Protein AF-A0A7L9K4H8-F1 (afdb_monomer_lite)

Organism: NCBI:txid249170

Foldseek 3Di:
DLVCLVVVVVVVVVVPDDDDDDQDQPPDDQSVVLSLLLVLLCVLPVVLSSQSVNQVSPDDDGDDPVSSQVSCVVSPHDPVSSVVSSD

Sequence (87 aa):
CKMMSEDMKQIVQDGKVHVIFRDFPILGESSLKVAQAALAVHMINPNKYIDFYYAALHYKQQFNDESILSIIKSIGITEEDFKVSLA

InterPro domains:
  IPR012336 Thioredoxin-like fold [PF13462] (8-64)
  IPR036249 Thioredoxin-like superfamily [SSF52833] (1-83)

pLDDT: mean 95.96, std 2.34, range [79.19, 98.31]

Structure (mmCIF, N/CA/C/O backbone):
data_AF-A0A7L9K4H8-F1
#
_entry.id   AF-A0A7L9K4H8-F1
#
loop_
_atom_site.group_PDB
_atom_site.id
_atom_site.type_symbol
_atom_site.label_atom_id
_atom_site.label_alt_id
_atom_site.label_comp_id
_atom_site.label_asym_id
_atom_site.label_entity_id
_atom_site.label_seq_id
_atom_site.pdbx_PDB_ins_code
_atom_site.Cartn_x
_atom_site.Cartn_y
_atom_site.Cartn_z
_atom_site.occupancy
_atom_site.B_iso_or_equiv
_atom_site.auth_seq_id
_atom_site.auth_comp_id
_atom_site.auth_asym_id
_atom_site.auth_atom_id
_atom_site.pdbx_PDB_model_num
ATOM 1 N N . CYS A 1 1 ? 10.400 2.302 -8.009 1.00 90.88 1 CYS A N 1
ATOM 2 C CA . CYS A 1 1 ? 9.118 1.629 -7.694 1.00 90.88 1 CYS A CA 1
ATOM 3 C C . CYS A 1 1 ? 7.928 2.305 -8.365 1.00 90.88 1 CYS A C 1
ATOM 5 O O . CYS A 1 1 ? 7.286 1.642 -9.160 1.00 90.88 1 CYS A O 1
ATOM 7 N N . LYS A 1 2 ? 7.675 3.606 -8.140 1.00 94.00 2 LYS A N 1
ATOM 8 C CA . LYS A 1 2 ? 6.487 4.301 -8.683 1.00 94.00 2 LYS A CA 1
ATOM 9 C C . LYS A 1 2 ? 6.287 4.160 -10.199 1.00 94.00 2 LYS A C 1
ATOM 11 O O . LYS A 1 2 ? 5.200 3.814 -10.619 1.00 94.00 2 LYS A O 1
ATOM 16 N N . MET A 1 3 ? 7.332 4.350 -11.011 1.00 94.56 3 MET A N 1
ATOM 17 C CA . MET A 1 3 ? 7.209 4.249 -12.480 1.00 94.56 3 MET A CA 1
ATOM 18 C C . MET A 1 3 ? 6.826 2.847 -12.985 1.00 94.56 3 MET A C 1
ATOM 20 O O . MET A 1 3 ? 6.237 2.735 -14.046 1.00 94.56 3 MET A O 1
ATOM 24 N N . MET A 1 4 ? 7.136 1.798 -12.218 1.00 95.19 4 MET A N 1
ATOM 25 C CA . MET A 1 4 ? 6.867 0.392 -12.554 1.00 95.19 4 MET A CA 1
ATOM 26 C C . MET A 1 4 ? 5.453 -0.058 -12.128 1.00 95.19 4 MET A C 1
ATOM 28 O O . MET A 1 4 ? 5.060 -1.192 -12.394 1.00 95.19 4 MET A O 1
ATOM 32 N N . SER A 1 5 ? 4.672 0.787 -11.439 1.00 93.81 5 SER A N 1
ATOM 33 C CA . SER A 1 5 ? 3.391 0.362 -10.851 1.00 93.81 5 SER A CA 1
ATOM 34 C C . SER A 1 5 ? 2.396 -0.153 -11.892 1.00 93.81 5 SER A C 1
ATOM 36 O O . SER A 1 5 ? 1.714 -1.142 -11.633 1.00 93.81 5 SER A O 1
ATOM 38 N N . GLU A 1 6 ? 2.334 0.480 -13.067 1.00 94.31 6 GLU A N 1
ATOM 39 C CA . GLU A 1 6 ? 1.424 0.064 -14.140 1.00 94.31 6 GLU A CA 1
ATOM 40 C C . GL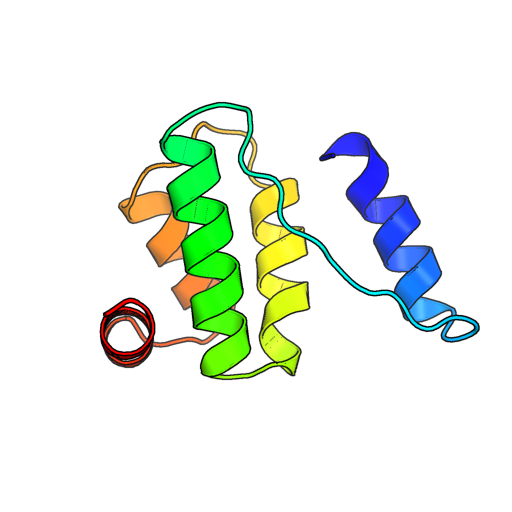U A 1 6 ? 1.856 -1.252 -14.790 1.00 94.31 6 GLU A C 1
ATOM 42 O O . GLU A 1 6 ? 1.008 -2.107 -15.038 1.00 94.31 6 GLU A O 1
ATOM 47 N N . ASP A 1 7 ? 3.160 -1.472 -14.976 1.00 95.62 7 ASP A N 1
ATOM 48 C CA . ASP A 1 7 ? 3.676 -2.743 -15.497 1.00 95.62 7 ASP A CA 1
ATOM 49 C C . ASP A 1 7 ? 3.329 -3.895 -14.544 1.00 95.62 7 ASP A C 1
ATOM 51 O O . ASP A 1 7 ? 2.822 -4.938 -14.958 1.00 95.62 7 ASP A O 1
ATOM 55 N N . MET A 1 8 ? 3.507 -3.686 -13.234 1.00 95.31 8 MET A N 1
ATOM 56 C CA . MET A 1 8 ? 3.114 -4.676 -12.226 1.00 95.31 8 MET A CA 1
ATOM 57 C C . MET A 1 8 ? 1.607 -4.936 -12.224 1.00 95.31 8 MET A C 1
ATOM 59 O O . MET A 1 8 ? 1.186 -6.071 -12.009 1.00 95.31 8 MET A O 1
ATOM 63 N N . LYS A 1 9 ? 0.784 -3.912 -12.476 1.00 94.69 9 LYS A N 1
ATOM 64 C CA . LYS A 1 9 ? -0.671 -4.059 -12.608 1.00 94.69 9 LYS A CA 1
ATOM 65 C C . LYS A 1 9 ? -1.057 -4.934 -13.783 1.00 94.69 9 LYS A C 1
ATOM 67 O O . LYS A 1 9 ? -1.892 -5.818 -13.611 1.00 94.69 9 LYS A O 1
ATOM 72 N N . GLN A 1 10 ? -0.407 -4.749 -14.926 1.00 96.12 10 GLN A N 1
ATOM 73 C CA . GLN A 1 10 ? -0.609 -5.612 -16.087 1.00 96.12 10 GLN A CA 1
ATOM 74 C C . GLN A 1 10 ? -0.207 -7.059 -15.777 1.00 96.12 10 GLN A C 1
ATOM 76 O O . GLN A 1 10 ? -0.995 -7.967 -16.014 1.00 96.12 10 GLN A O 1
ATOM 81 N N . ILE A 1 11 ? 0.956 -7.283 -15.152 1.00 96.06 11 ILE A N 1
ATOM 82 C CA . ILE A 1 11 ? 1.430 -8.636 -14.800 1.00 96.06 11 ILE A CA 1
ATOM 83 C C . ILE A 1 11 ? 0.458 -9.356 -13.851 1.00 96.06 11 ILE A C 1
ATOM 85 O O . ILE A 1 11 ? 0.175 -10.539 -14.043 1.00 96.06 11 ILE A O 1
ATOM 89 N N . VAL A 1 12 ? -0.061 -8.660 -12.835 1.00 94.50 12 VAL A N 1
ATOM 90 C CA . VAL A 1 12 ? -1.038 -9.234 -11.894 1.00 94.50 12 VAL A CA 1
ATOM 91 C C . VAL A 1 12 ? -2.360 -9.555 -12.597 1.00 94.50 12 VAL A C 1
ATOM 93 O O . VAL A 1 12 ? -2.926 -10.621 -12.362 1.00 94.50 12 VAL A O 1
ATOM 96 N N . GLN A 1 13 ? -2.842 -8.668 -13.473 1.00 94.81 13 GLN A N 1
ATOM 97 C CA . GLN A 1 13 ? -4.085 -8.865 -14.229 1.00 94.81 13 GLN A CA 1
ATOM 98 C C . GLN A 1 13 ? -3.989 -10.003 -15.248 1.00 94.81 13 GLN A C 1
ATOM 100 O O . GLN A 1 13 ? -4.962 -10.728 -15.442 1.00 94.81 13 GLN A O 1
ATOM 105 N N . ASP A 1 14 ? -2.818 -10.184 -15.858 1.00 97.06 14 ASP A N 1
ATOM 106 C CA . ASP A 1 14 ? -2.545 -11.271 -16.795 1.00 97.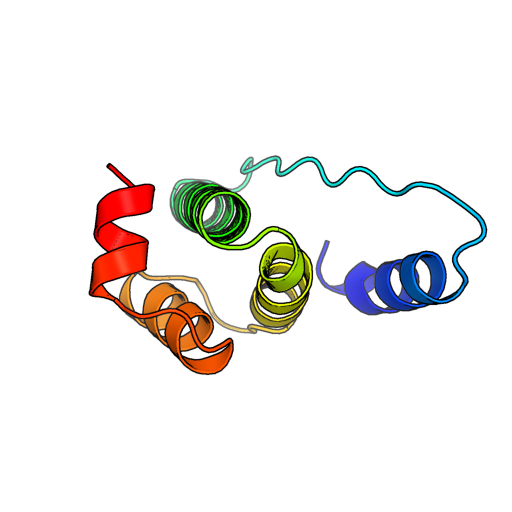06 14 ASP A CA 1
ATOM 107 C C . ASP A 1 14 ? -2.746 -12.654 -16.157 1.00 97.06 14 ASP A C 1
ATOM 109 O O . ASP A 1 14 ? -3.073 -13.610 -16.859 1.00 97.06 14 ASP A O 1
ATOM 113 N N . GLY A 1 15 ? -2.529 -12.784 -14.841 1.00 95.94 15 GLY A N 1
ATOM 114 C CA . GLY A 1 15 ? -2.814 -14.005 -14.077 1.00 95.94 15 GLY A CA 1
ATOM 115 C C . GLY A 1 15 ? -1.950 -15.221 -14.440 1.00 95.94 15 GLY A C 1
ATOM 116 O O . GLY A 1 15 ? -2.226 -16.331 -13.991 1.00 95.94 15 GLY A O 1
ATOM 117 N N . LYS A 1 16 ? -0.901 -15.035 -15.251 1.00 97.62 16 LYS A N 1
ATOM 118 C CA . LYS A 1 16 ? -0.024 -16.115 -15.749 1.00 97.62 16 LYS A CA 1
ATOM 119 C C . LYS A 1 16 ? 1.072 -16.519 -14.766 1.00 97.62 16 LYS A C 1
ATOM 121 O O . LYS A 1 16 ? 1.691 -17.565 -14.940 1.00 97.62 16 LYS A O 1
ATOM 126 N N . VAL A 1 17 ? 1.347 -15.678 -13.772 1.00 97.06 17 VAL A N 1
ATOM 127 C CA . VAL A 1 17 ? 2.407 -15.881 -12.780 1.00 97.06 17 VAL A CA 1
ATOM 128 C C . VAL A 1 17 ? 1.901 -15.560 -11.382 1.00 97.06 17 VAL A C 1
ATOM 130 O O . VAL A 1 17 ? 1.008 -14.733 -11.204 1.00 97.06 17 VAL A O 1
ATOM 133 N N . HIS A 1 18 ? 2.503 -16.193 -10.377 1.00 95.81 18 HIS A N 1
ATOM 134 C CA . HIS A 1 18 ? 2.280 -15.826 -8.986 1.00 95.81 18 HIS A CA 1
ATOM 135 C C . HIS A 1 18 ? 3.255 -14.716 -8.583 1.00 95.81 18 HIS A C 1
ATOM 137 O O . HIS A 1 18 ? 4.472 -14.904 -8.630 1.00 95.81 18 HIS A O 1
ATOM 143 N N . VAL A 1 19 ? 2.722 -13.558 -8.198 1.00 95.38 19 VAL A N 1
ATOM 144 C CA . VAL A 1 19 ? 3.516 -12.387 -7.813 1.00 95.38 19 VAL A CA 1
ATOM 145 C C . VAL A 1 19 ? 3.589 -12.303 -6.294 1.00 95.38 19 VAL A C 1
ATOM 147 O O . VAL A 1 19 ? 2.565 -12.193 -5.625 1.00 95.38 19 VAL A O 1
ATOM 150 N N . ILE A 1 20 ? 4.807 -12.315 -5.754 1.00 96.06 20 ILE A N 1
ATOM 151 C CA . ILE A 1 20 ? 5.062 -12.091 -4.329 1.00 96.06 20 ILE A CA 1
ATOM 152 C C . ILE A 1 20 ? 5.607 -10.678 -4.163 1.00 96.06 20 ILE A C 1
ATOM 154 O O . ILE A 1 20 ? 6.695 -10.365 -4.649 1.00 96.06 20 ILE A O 1
ATOM 158 N N . PHE A 1 21 ? 4.873 -9.836 -3.443 1.00 96.19 21 PHE A N 1
ATOM 159 C CA . PHE A 1 21 ? 5.334 -8.500 -3.094 1.00 96.19 21 PHE A CA 1
ATOM 160 C C . PHE A 1 21 ? 6.235 -8.561 -1.857 1.00 96.19 21 PHE A C 1
ATOM 162 O O . PHE A 1 21 ? 5.921 -9.215 -0.862 1.00 96.19 21 PHE A O 1
ATOM 169 N N . ARG A 1 22 ? 7.399 -7.914 -1.942 1.00 96.62 22 ARG A N 1
ATOM 170 C CA . ARG A 1 22 ? 8.376 -7.806 -0.854 1.00 96.62 22 ARG A CA 1
ATOM 171 C C . ARG A 1 22 ? 8.671 -6.332 -0.617 1.00 96.62 22 ARG A C 1
ATOM 173 O O . ARG A 1 22 ? 9.366 -5.703 -1.414 1.00 96.62 22 ARG A O 1
ATOM 180 N N . ASP A 1 23 ? 8.132 -5.795 0.470 1.00 96.69 23 ASP A N 1
ATOM 181 C CA . ASP A 1 23 ? 8.301 -4.390 0.826 1.00 96.69 23 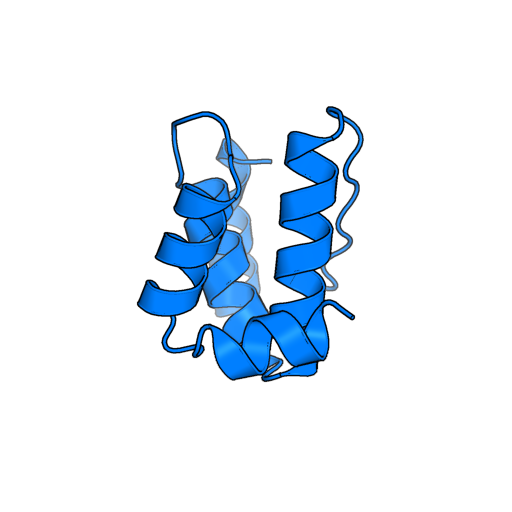ASP A CA 1
ATOM 182 C C . ASP A 1 23 ? 9.674 -4.155 1.473 1.00 96.69 23 ASP A C 1
ATOM 184 O O . ASP A 1 23 ? 9.957 -4.638 2.569 1.00 96.69 23 ASP A O 1
ATOM 188 N N . PHE A 1 24 ? 10.541 -3.405 0.784 1.00 96.69 24 PHE A N 1
ATOM 189 C CA . PHE A 1 24 ? 11.885 -3.041 1.249 1.00 96.69 24 PHE A CA 1
ATOM 190 C C . PHE A 1 24 ? 11.976 -1.532 1.540 1.00 96.69 24 PHE A C 1
ATOM 192 O O . PHE A 1 24 ? 12.303 -0.747 0.643 1.00 96.69 24 PHE A O 1
ATOM 199 N N . PRO A 1 25 ? 11.703 -1.092 2.783 1.00 96.38 25 PRO A N 1
ATOM 200 C CA . PRO A 1 25 ? 11.676 0.323 3.147 1.00 96.38 25 PRO A CA 1
ATOM 201 C C . PRO A 1 25 ? 13.083 0.903 3.378 1.00 96.38 25 PRO A C 1
ATOM 203 O O . PRO A 1 25 ? 13.461 1.257 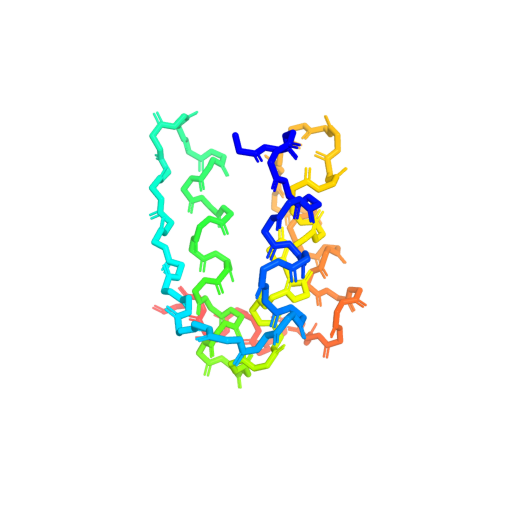4.490 1.00 96.38 25 PRO A O 1
ATOM 206 N N . ILE A 1 26 ? 13.875 1.020 2.312 1.00 97.12 26 ILE A N 1
ATOM 207 C CA . ILE A 1 26 ? 15.281 1.464 2.384 1.00 97.12 26 ILE A CA 1
ATOM 208 C C . ILE A 1 26 ? 15.475 2.989 2.295 1.00 97.12 26 ILE A C 1
ATOM 210 O O . ILE A 1 26 ? 16.597 3.468 2.407 1.00 97.12 26 ILE A O 1
ATOM 214 N N . LEU A 1 27 ? 14.402 3.762 2.088 1.00 95.12 27 LEU A N 1
ATOM 215 C CA . LEU A 1 27 ? 14.456 5.224 1.902 1.00 95.12 27 LEU A CA 1
ATOM 216 C C . LEU A 1 27 ? 14.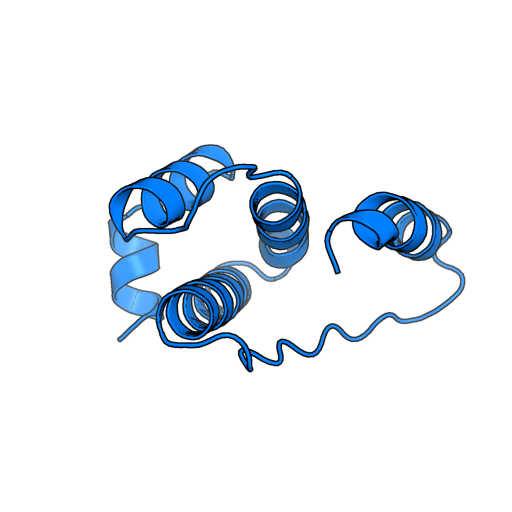101 6.016 3.177 1.00 95.12 27 LEU A C 1
ATOM 218 O O . LEU A 1 27 ? 13.748 7.192 3.101 1.00 95.12 27 LEU A O 1
ATOM 222 N N . GLY A 1 28 ? 14.183 5.380 4.349 1.00 95.38 28 GLY A N 1
ATOM 223 C CA . GLY A 1 28 ? 13.988 6.015 5.657 1.00 95.38 28 GLY A CA 1
ATOM 224 C C . GLY A 1 28 ? 12.614 5.777 6.292 1.00 95.38 28 GLY A C 1
ATOM 225 O O . GLY A 1 28 ? 11.804 4.988 5.805 1.00 95.38 28 GLY A O 1
ATOM 226 N N . GLU A 1 29 ? 12.354 6.479 7.398 1.00 96.25 29 GLU A N 1
ATOM 227 C CA . GLU A 1 29 ? 11.212 6.240 8.297 1.00 96.25 29 GLU A CA 1
ATOM 228 C C . GLU A 1 29 ? 9.852 6.330 7.592 1.00 96.25 29 GLU A C 1
ATOM 230 O O . GLU A 1 29 ? 8.989 5.479 7.781 1.00 96.25 29 GLU A O 1
ATOM 235 N N . SER A 1 30 ? 9.681 7.316 6.708 1.00 95.81 30 SER A N 1
ATOM 236 C CA . SER A 1 30 ? 8.452 7.477 5.922 1.00 95.81 30 SER A CA 1
ATOM 237 C C . SER A 1 30 ? 8.155 6.232 5.069 1.00 95.81 30 SER A C 1
ATOM 239 O O . SER A 1 30 ? 7.010 5.796 4.988 1.00 95.81 30 SER A O 1
ATOM 241 N N . SER A 1 31 ? 9.186 5.590 4.501 1.00 96.19 31 SER A N 1
ATOM 242 C CA . SER A 1 31 ? 9.011 4.333 3.756 1.00 96.19 31 SER A CA 1
ATOM 243 C C . SER A 1 31 ? 8.720 3.151 4.675 1.00 96.19 31 SER A C 1
ATOM 245 O O . SER A 1 31 ? 7.931 2.284 4.309 1.00 96.19 31 SER A O 1
ATOM 247 N N . LEU A 1 32 ? 9.328 3.123 5.865 1.00 97.31 32 LEU A N 1
ATOM 248 C CA . LEU A 1 32 ? 9.079 2.085 6.866 1.00 97.31 32 LEU A CA 1
ATOM 249 C C . LEU A 1 32 ? 7.617 2.091 7.317 1.00 97.31 32 LEU A C 1
ATOM 251 O O . LE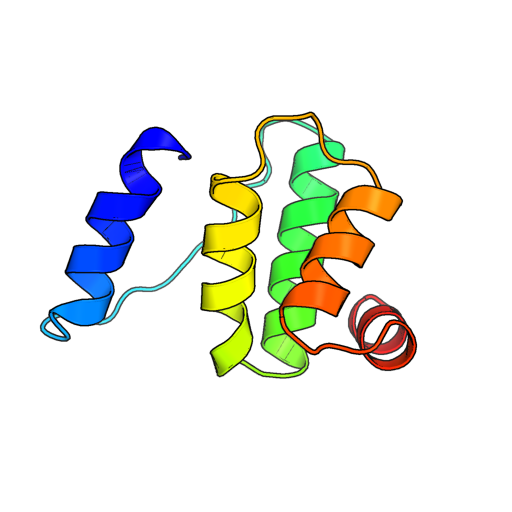U A 1 32 ? 6.980 1.041 7.295 1.00 97.31 32 LEU A O 1
ATOM 255 N N . LYS A 1 33 ? 7.067 3.271 7.619 1.00 97.12 33 LYS A N 1
ATOM 256 C CA . LYS A 1 33 ? 5.659 3.431 8.006 1.00 97.12 33 LYS A CA 1
ATOM 257 C C . LYS A 1 33 ? 4.698 2.947 6.920 1.00 97.12 33 LYS A C 1
ATOM 259 O O . LYS A 1 33 ? 3.733 2.253 7.219 1.00 97.12 33 LYS A O 1
ATOM 264 N N . VAL A 1 34 ? 4.975 3.260 5.652 1.00 97.75 34 VAL A N 1
ATOM 265 C CA . VAL A 1 34 ? 4.150 2.797 4.521 1.00 97.75 34 VAL A CA 1
ATOM 266 C C . VAL A 1 34 ? 4.226 1.280 4.354 1.00 97.75 34 VAL A C 1
ATOM 268 O O . VAL A 1 34 ? 3.196 0.650 4.136 1.00 97.75 34 VAL A O 1
ATOM 271 N N . ALA A 1 35 ? 5.414 0.683 4.485 1.00 97.88 35 ALA A N 1
ATOM 272 C CA . ALA A 1 35 ? 5.578 -0.769 4.408 1.00 97.88 35 ALA A CA 1
ATOM 273 C C . ALA A 1 35 ? 4.842 -1.490 5.553 1.00 97.88 35 ALA A C 1
ATOM 275 O O . ALA A 1 35 ? 4.137 -2.467 5.315 1.00 97.88 35 ALA A O 1
ATOM 276 N N . GLN A 1 36 ? 4.944 -0.979 6.783 1.00 97.75 36 GLN A N 1
ATOM 277 C CA . GLN A 1 36 ? 4.187 -1.495 7.929 1.00 97.75 36 GLN A CA 1
ATOM 278 C C . GLN A 1 36 ? 2.678 -1.365 7.709 1.00 97.75 36 GLN A C 1
ATOM 280 O O . GLN A 1 36 ? 1.941 -2.318 7.951 1.00 97.75 36 GLN A O 1
ATOM 285 N N . ALA A 1 37 ? 2.223 -0.223 7.186 1.00 97.94 37 ALA A N 1
ATOM 286 C CA . ALA A 1 37 ? 0.819 -0.019 6.865 1.00 97.94 37 ALA A CA 1
ATOM 287 C C . ALA A 1 37 ? 0.320 -0.999 5.792 1.00 97.94 37 ALA A C 1
ATOM 289 O O . ALA A 1 37 ? -0.757 -1.568 5.949 1.00 97.94 37 ALA A O 1
ATOM 290 N N . ALA A 1 38 ? 1.114 -1.258 4.748 1.00 98.25 38 ALA A N 1
ATOM 291 C CA . ALA A 1 38 ? 0.782 -2.245 3.722 1.00 98.25 38 ALA A CA 1
ATOM 292 C C . ALA A 1 38 ? 0.609 -3.651 4.323 1.00 98.25 38 ALA A C 1
ATOM 294 O O . ALA A 1 38 ? -0.363 -4.343 4.018 1.00 98.25 38 ALA A O 1
ATOM 295 N N . LEU A 1 39 ? 1.507 -4.060 5.223 1.00 98.00 39 LEU A N 1
ATOM 296 C CA . LEU A 1 39 ? 1.406 -5.350 5.906 1.00 98.00 39 LEU A CA 1
ATOM 297 C C . LEU A 1 39 ? 0.205 -5.411 6.859 1.00 98.00 39 LEU A C 1
ATOM 299 O O . LEU A 1 39 ? -0.497 -6.417 6.860 1.00 98.00 39 LEU A O 1
ATOM 303 N N . ALA A 1 40 ? -0.096 -4.344 7.602 1.00 98.25 40 ALA A N 1
ATOM 304 C CA . ALA A 1 40 ? -1.299 -4.278 8.435 1.00 98.25 40 ALA A CA 1
ATOM 305 C C . ALA A 1 40 ? -2.584 -4.411 7.591 1.00 98.25 40 ALA A C 1
ATOM 307 O O . ALA A 1 40 ? -3.474 -5.195 7.910 1.00 98.25 40 ALA A O 1
ATOM 308 N N . VAL A 1 41 ? -2.649 -3.733 6.439 1.00 98.31 41 VAL A N 1
ATOM 309 C CA . VAL A 1 41 ? -3.739 -3.903 5.462 1.00 98.31 41 VAL A CA 1
ATOM 310 C C . VAL A 1 41 ? -3.859 -5.363 5.012 1.00 98.31 41 VAL A C 1
ATOM 312 O O . VAL A 1 41 ? -4.968 -5.894 4.960 1.00 98.31 41 VAL A O 1
ATOM 315 N N . HIS A 1 42 ? -2.737 -6.026 4.714 1.00 97.69 42 HIS A N 1
ATOM 316 C CA . HIS A 1 42 ? -2.727 -7.437 4.320 1.00 97.69 42 HIS A CA 1
ATOM 317 C C . HIS A 1 42 ? -3.256 -8.363 5.422 1.00 97.69 42 HIS A C 1
ATOM 319 O O . HIS A 1 42 ? -4.019 -9.279 5.122 1.00 97.69 42 HIS A O 1
ATOM 325 N N . MET A 1 43 ? -2.880 -8.115 6.680 1.00 97.81 43 MET A N 1
ATOM 326 C CA . MET A 1 43 ? -3.330 -8.902 7.832 1.00 97.81 43 MET A CA 1
ATOM 327 C C . MET A 1 43 ? -4.839 -8.771 8.078 1.00 97.81 43 MET A C 1
ATOM 329 O O . MET A 1 43 ? -5.476 -9.751 8.456 1.00 97.81 43 MET A O 1
ATOM 333 N N . ILE A 1 44 ? -5.418 -7.592 7.823 1.00 97.56 44 ILE A N 1
ATOM 334 C CA . ILE A 1 44 ? -6.870 -7.360 7.914 1.00 97.56 44 ILE A CA 1
ATOM 335 C C . ILE A 1 44 ? -7.596 -8.024 6.741 1.00 97.56 44 ILE A C 1
ATOM 337 O O . ILE A 1 44 ? -8.562 -8.764 6.926 1.00 97.56 44 ILE A O 1
ATOM 341 N N . ASN A 1 45 ? -7.162 -7.730 5.513 1.00 96.81 45 ASN A N 1
ATOM 342 C CA . ASN A 1 45 ? -7.762 -8.265 4.300 1.00 96.81 45 ASN A CA 1
ATOM 343 C C . ASN A 1 45 ? -6.708 -8.388 3.187 1.00 96.81 45 ASN A C 1
ATOM 345 O O . ASN A 1 45 ? -6.369 -7.383 2.549 1.00 96.81 45 ASN A O 1
ATOM 349 N N . PRO A 1 46 ? -6.257 -9.613 2.858 1.00 96.12 46 PRO A N 1
ATOM 350 C CA . PRO A 1 46 ? -5.252 -9.829 1.821 1.00 96.12 46 PRO A CA 1
ATOM 351 C C . PRO A 1 46 ? -5.616 -9.231 0.457 1.00 96.12 46 PRO A C 1
ATOM 353 O O . PRO A 1 46 ? -4.731 -8.760 -0.257 1.00 96.12 46 PRO A O 1
ATOM 356 N N . ASN A 1 47 ? -6.909 -9.172 0.114 1.00 94.50 47 ASN A N 1
ATOM 357 C CA . ASN A 1 47 ? -7.379 -8.607 -1.155 1.00 94.50 47 ASN A CA 1
ATOM 358 C C . ASN A 1 47 ? -7.203 -7.081 -1.228 1.00 94.50 47 ASN A C 1
ATOM 360 O O . ASN A 1 47 ? -7.171 -6.524 -2.321 1.00 94.50 47 ASN A O 1
ATOM 364 N N . LYS A 1 48 ? -7.069 -6.400 -0.082 1.00 97.19 48 LYS A N 1
ATOM 365 C CA . LYS A 1 48 ? -6.871 -4.945 0.004 1.00 97.19 48 LYS A CA 1
ATOM 366 C C . LYS A 1 48 ? -5.413 -4.514 -0.047 1.00 97.19 48 LYS A C 1
ATOM 368 O O . LYS A 1 48 ? -5.148 -3.337 -0.281 1.00 97.19 48 LYS A O 1
ATOM 373 N N . TYR A 1 49 ? -4.472 -5.447 0.092 1.00 97.44 49 TYR A N 1
ATOM 374 C CA . TYR A 1 49 ? -3.047 -5.143 -0.029 1.00 97.44 49 TYR A CA 1
ATOM 375 C C . TYR A 1 49 ? -2.725 -4.480 -1.372 1.00 97.44 49 TYR A C 1
ATOM 377 O O . TYR A 1 49 ? -2.035 -3.464 -1.412 1.00 97.44 49 TYR A O 1
ATOM 385 N N . ILE A 1 50 ? -3.258 -5.022 -2.472 1.00 95.81 50 ILE A N 1
ATOM 386 C CA . ILE A 1 50 ? -2.948 -4.509 -3.808 1.00 95.81 50 ILE A CA 1
ATOM 387 C C . ILE A 1 50 ? -3.573 -3.126 -4.058 1.00 95.81 50 ILE A C 1
ATOM 389 O O . ILE A 1 50 ? -2.945 -2.272 -4.685 1.00 95.81 50 ILE A O 1
ATOM 393 N N . ASP A 1 51 ? -4.763 -2.875 -3.499 1.00 96.69 51 ASP A N 1
ATOM 394 C CA . ASP A 1 51 ? -5.413 -1.561 -3.532 1.00 96.69 51 ASP A CA 1
ATOM 395 C C . ASP A 1 51 ? -4.530 -0.517 -2.822 1.00 96.69 51 ASP A C 1
ATOM 397 O O . ASP A 1 51 ? -4.253 0.551 -3.376 1.00 96.69 51 ASP A O 1
ATOM 401 N N . PHE A 1 52 ? -4.023 -0.851 -1.627 1.00 97.88 52 PHE A N 1
ATOM 402 C CA . PHE A 1 52 ? -3.096 0.004 -0.881 1.00 97.88 52 PHE A CA 1
ATOM 403 C C . PHE A 1 52 ? -1.780 0.218 -1.636 1.00 97.88 52 PHE A C 1
ATOM 405 O O . PHE A 1 52 ? -1.309 1.350 -1.742 1.00 97.88 52 PHE A O 1
ATOM 412 N N . TYR A 1 53 ? -1.199 -0.851 -2.190 1.00 96.88 53 TYR A N 1
ATOM 413 C CA . TYR A 1 53 ? 0.055 -0.810 -2.941 1.00 96.88 53 TYR A CA 1
ATOM 414 C C . TYR A 1 53 ? -0.008 0.199 -4.096 1.00 96.88 53 TYR A C 1
ATOM 416 O O . TYR A 1 53 ? 0.870 1.059 -4.215 1.00 96.88 53 TYR A O 1
ATOM 424 N N . TYR A 1 54 ? -1.063 0.156 -4.920 1.00 95.88 54 TYR A N 1
ATOM 425 C CA . TYR A 1 54 ? -1.216 1.116 -6.016 1.00 95.88 54 TYR A CA 1
ATOM 426 C C . TYR A 1 54 ? -1.481 2.533 -5.516 1.00 95.88 54 TYR A C 1
ATOM 428 O O . TYR A 1 54 ? -0.833 3.467 -5.990 1.00 95.88 54 TYR A O 1
ATOM 436 N N . ALA A 1 55 ? -2.357 2.702 -4.522 1.00 96.50 55 ALA A N 1
ATOM 437 C CA . ALA A 1 55 ? -2.637 4.016 -3.953 1.00 96.50 55 ALA A CA 1
ATOM 438 C C . ALA A 1 55 ? -1.369 4.675 -3.378 1.00 96.50 55 ALA A C 1
ATOM 440 O O . ALA A 1 55 ? -1.110 5.855 -3.626 1.00 96.50 55 ALA A O 1
ATOM 441 N N . ALA A 1 56 ? -0.526 3.902 -2.686 1.00 96.75 56 ALA A N 1
ATOM 442 C CA . ALA A 1 56 ? 0.750 4.370 -2.165 1.00 96.75 56 ALA A CA 1
ATOM 443 C C . ALA A 1 56 ? 1.739 4.734 -3.291 1.00 96.75 56 ALA A C 1
ATOM 445 O O . ALA A 1 56 ? 2.393 5.779 -3.247 1.00 96.75 56 ALA A O 1
ATOM 446 N N . LEU A 1 57 ? 1.849 3.925 -4.347 1.00 95.69 57 LEU A N 1
ATOM 447 C CA . LEU A 1 57 ? 2.754 4.252 -5.455 1.00 95.69 57 LEU A CA 1
ATOM 448 C C . LEU A 1 57 ? 2.285 5.457 -6.287 1.00 95.69 57 LEU A C 1
ATOM 450 O O . LEU A 1 57 ? 3.132 6.215 -6.770 1.00 95.69 57 LEU A O 1
ATOM 454 N N . HIS A 1 58 ? 0.975 5.685 -6.410 1.00 94.81 58 HIS A N 1
ATOM 455 C CA . HIS A 1 58 ? 0.414 6.860 -7.090 1.00 94.81 58 HIS A CA 1
ATOM 456 C C . HIS A 1 58 ? 0.460 8.138 -6.248 1.00 94.81 58 HIS A C 1
ATOM 458 O O . HIS A 1 58 ? 0.400 9.239 -6.805 1.00 94.81 58 HIS A O 1
ATOM 464 N N . TYR A 1 59 ? 0.613 8.029 -4.927 1.00 95.44 59 TYR A N 1
ATOM 465 C CA . TYR A 1 59 ? 0.729 9.185 -4.046 1.00 95.44 59 TYR A CA 1
ATOM 466 C C . TYR A 1 59 ? 1.996 9.997 -4.361 1.00 95.44 59 TYR A C 1
ATOM 468 O O . TYR A 1 59 ? 3.122 9.502 -4.286 1.00 95.44 59 TYR A O 1
ATOM 476 N N . LYS A 1 60 ? 1.830 11.266 -4.754 1.00 92.25 60 LYS A N 1
ATOM 477 C CA . LYS A 1 60 ? 2.933 12.099 -5.276 1.00 92.25 60 LYS A CA 1
ATOM 478 C C . LYS A 1 60 ? 3.756 12.796 -4.196 1.00 92.25 60 LYS A C 1
ATOM 480 O O . LYS A 1 60 ? 4.909 13.129 -4.452 1.00 92.25 60 LYS A O 1
ATOM 485 N N . GLN A 1 61 ? 3.174 13.022 -3.026 1.00 93.19 61 GLN A N 1
ATOM 486 C CA . GLN A 1 61 ? 3.806 13.773 -1.945 1.00 93.19 61 GLN A CA 1
ATOM 487 C C . GLN A 1 61 ? 4.576 12.836 -1.002 1.00 93.19 61 GLN A C 1
ATOM 489 O O . GLN A 1 61 ? 4.596 11.617 -1.187 1.00 93.19 61 GLN A O 1
ATOM 494 N N . GLN A 1 62 ? 5.246 13.410 -0.004 1.00 91.69 62 GLN A N 1
ATOM 495 C CA . GLN A 1 62 ? 5.882 12.641 1.062 1.00 91.69 62 GLN A CA 1
ATOM 496 C C . GLN A 1 62 ? 4.823 12.078 2.015 1.00 91.69 62 GLN A C 1
ATOM 498 O O . GLN A 1 62 ? 3.838 12.754 2.314 1.00 91.69 62 GLN A O 1
ATOM 503 N N . PHE A 1 63 ? 5.023 10.847 2.486 1.00 96.81 63 PHE A N 1
ATOM 504 C CA . PHE A 1 63 ? 4.093 10.226 3.420 1.00 96.81 63 PHE A CA 1
ATOM 505 C C . PHE A 1 63 ? 4.290 10.735 4.842 1.00 96.81 63 PHE A C 1
ATOM 507 O O . PHE A 1 63 ? 5.411 10.781 5.356 1.00 96.81 63 PHE A O 1
ATOM 514 N N . ASN A 1 64 ? 3.161 11.023 5.472 1.00 95.81 64 ASN A N 1
ATOM 515 C CA . ASN A 1 64 ? 2.973 11.202 6.904 1.00 95.81 64 ASN A CA 1
ATOM 516 C C . ASN A 1 64 ? 1.796 10.327 7.381 1.00 95.81 64 ASN A C 1
ATOM 518 O O . ASN A 1 64 ? 1.097 9.712 6.567 1.00 95.81 64 ASN A O 1
ATOM 522 N N . ASP A 1 65 ? 1.560 10.293 8.688 1.00 95.38 65 ASP A N 1
ATOM 523 C CA . ASP A 1 65 ? 0.555 9.411 9.293 1.00 95.38 65 ASP A CA 1
ATOM 524 C C . ASP A 1 65 ? -0.869 9.715 8.780 1.00 95.38 65 ASP A C 1
ATOM 526 O O . ASP A 1 65 ? -1.639 8.800 8.492 1.00 95.38 65 ASP A O 1
ATOM 530 N N . GLU A 1 66 ? -1.192 10.992 8.549 1.00 96.56 66 GLU A N 1
ATOM 531 C CA . GLU A 1 66 ? -2.488 11.429 8.008 1.00 96.56 66 GLU A CA 1
ATOM 532 C C . GLU A 1 66 ? -2.721 10.945 6.570 1.00 96.56 66 GLU A C 1
ATOM 534 O O . GLU A 1 66 ? -3.800 10.452 6.238 1.00 96.56 66 GLU A O 1
ATOM 539 N N . SER A 1 67 ? -1.708 11.051 5.705 1.00 97.25 67 SER A N 1
ATOM 540 C CA . SER A 1 67 ? -1.788 10.603 4.310 1.00 97.25 67 SER A CA 1
ATOM 541 C C . SER A 1 67 ? -1.946 9.087 4.202 1.00 97.25 67 SER A C 1
ATOM 543 O O . SER A 1 67 ? -2.728 8.607 3.381 1.00 97.25 67 SER A O 1
ATOM 545 N N . ILE A 1 68 ? -1.262 8.333 5.069 1.00 97.56 68 ILE A N 1
ATOM 546 C CA . ILE A 1 68 ? -1.381 6.875 5.150 1.00 97.56 68 ILE A CA 1
ATOM 547 C C . ILE A 1 68 ? -2.802 6.507 5.583 1.00 97.56 68 ILE A C 1
ATOM 549 O O . ILE A 1 68 ? -3.464 5.713 4.915 1.00 97.56 68 ILE A O 1
ATOM 553 N N . LEU A 1 69 ? -3.308 7.148 6.638 1.00 97.25 69 LEU A N 1
ATOM 554 C CA . LEU A 1 69 ? -4.664 6.931 7.135 1.00 97.25 69 LEU A CA 1
ATOM 555 C C . LEU A 1 69 ? -5.739 7.293 6.098 1.00 97.25 69 LEU A C 1
ATOM 557 O O . LEU A 1 69 ? -6.740 6.589 5.972 1.00 97.25 69 LEU A O 1
ATOM 561 N N . SER A 1 70 ? -5.526 8.357 5.324 1.00 97.50 70 SER A N 1
ATOM 562 C CA . SER A 1 70 ? -6.411 8.750 4.222 1.00 97.50 70 SER A CA 1
ATOM 563 C C . SER A 1 70 ? -6.496 7.667 3.139 1.00 97.50 70 SER A C 1
ATOM 565 O O . SER A 1 70 ? -7.590 7.320 2.691 1.00 97.50 70 SER A O 1
ATOM 567 N N . ILE A 1 71 ? -5.360 7.067 2.764 1.00 97.69 71 ILE A N 1
ATOM 568 C CA . ILE A 1 71 ? -5.319 5.955 1.802 1.00 97.69 71 ILE A CA 1
ATOM 569 C C . ILE A 1 71 ? -6.022 4.712 2.363 1.00 97.69 71 ILE A C 1
ATOM 571 O O . ILE A 1 71 ? -6.795 4.073 1.660 1.00 97.69 71 ILE A O 1
ATOM 575 N N . ILE A 1 72 ? -5.805 4.385 3.636 1.00 97.00 72 ILE A N 1
ATOM 576 C CA . ILE A 1 72 ? -6.453 3.242 4.301 1.00 97.00 72 ILE A CA 1
ATOM 577 C C . ILE A 1 72 ? -7.980 3.395 4.290 1.00 97.00 72 ILE A C 1
ATOM 579 O O . ILE A 1 72 ? -8.706 2.466 3.929 1.00 97.00 72 ILE A O 1
ATOM 583 N N . LYS A 1 73 ? -8.471 4.597 4.607 1.00 97.00 73 LYS A N 1
ATOM 584 C CA . LYS A 1 73 ? -9.904 4.908 4.564 1.00 97.00 73 LYS A CA 1
ATOM 585 C C . LYS A 1 73 ? -10.459 4.830 3.140 1.00 97.00 73 LYS A C 1
ATOM 587 O O . LYS A 1 73 ? -11.561 4.320 2.951 1.00 97.00 73 LYS A O 1
ATOM 592 N N . SER A 1 74 ? -9.705 5.274 2.129 1.00 96.75 74 SER A N 1
ATOM 593 C CA . SER A 1 74 ? -10.165 5.254 0.731 1.00 96.75 74 SER A CA 1
ATOM 594 C C . SER A 1 74 ? -10.312 3.842 0.154 1.00 96.75 74 SER A C 1
ATOM 596 O O . SER A 1 74 ? -11.165 3.623 -0.705 1.00 96.75 74 SER A O 1
ATOM 598 N N . ILE A 1 75 ? -9.550 2.868 0.664 1.00 96.88 75 ILE A N 1
ATOM 599 C CA . ILE A 1 75 ? -9.671 1.454 0.274 1.00 96.88 75 ILE A CA 1
ATOM 600 C C . ILE A 1 75 ? -10.696 0.675 1.115 1.00 96.88 75 ILE A C 1
ATOM 602 O O . ILE A 1 75 ? -10.903 -0.516 0.865 1.00 96.88 75 ILE A O 1
ATOM 606 N N . GLY A 1 76 ? -11.375 1.342 2.057 1.00 96.19 76 GLY A N 1
ATOM 607 C CA . GLY A 1 76 ? -12.472 0.785 2.852 1.00 96.19 76 GLY A CA 1
ATOM 608 C C . GLY A 1 76 ? -12.049 0.086 4.144 1.00 96.19 76 GLY A C 1
ATOM 609 O O . GLY A 1 76 ? -12.793 -0.763 4.626 1.00 96.19 76 GLY A O 1
ATOM 610 N N . ILE A 1 77 ? -10.874 0.407 4.693 1.00 97.00 77 ILE A N 1
ATOM 611 C CA . ILE A 1 77 ? -10.426 -0.091 6.002 1.00 97.00 77 ILE A CA 1
ATOM 612 C C . ILE A 1 77 ? -10.681 0.983 7.064 1.00 97.00 77 ILE A C 1
ATOM 614 O O . ILE A 1 77 ? -10.419 2.169 6.841 1.00 97.00 77 ILE A O 1
ATOM 618 N N . THR A 1 78 ? -11.220 0.570 8.213 1.00 96.88 78 THR A N 1
ATOM 619 C CA . THR A 1 78 ? -11.494 1.477 9.332 1.00 96.88 78 THR A CA 1
ATOM 620 C C . THR A 1 78 ? -10.204 1.850 10.060 1.00 96.88 78 THR A C 1
ATOM 622 O O . THR A 1 78 ? -9.206 1.128 10.029 1.00 96.88 78 THR A O 1
ATOM 625 N N . GLU A 1 79 ? -10.204 3.008 10.716 1.00 95.94 79 GLU A N 1
ATOM 626 C CA . GLU A 1 79 ? -9.045 3.446 11.496 1.00 95.94 79 GLU A CA 1
ATOM 627 C C . GLU A 1 79 ? -8.813 2.541 12.711 1.00 95.94 79 GLU A C 1
ATOM 629 O O . GLU A 1 79 ? -7.671 2.294 13.096 1.00 95.94 79 GLU A O 1
ATOM 634 N N . GLU A 1 80 ? -9.896 2.034 13.293 1.00 96.50 80 GLU A N 1
ATOM 635 C CA . GLU A 1 80 ? -9.893 1.120 14.424 1.00 96.50 80 GLU A CA 1
ATOM 636 C C . GLU A 1 80 ? -9.224 -0.209 14.057 1.00 96.50 80 GLU A C 1
ATOM 638 O O . GLU A 1 80 ? -8.253 -0.594 14.712 1.00 96.50 80 GLU A O 1
ATOM 643 N N . ASP A 1 81 ? -9.667 -0.861 12.976 1.00 96.12 81 ASP A N 1
ATOM 644 C CA . ASP A 1 81 ? -9.082 -2.128 12.514 1.00 96.12 81 ASP A CA 1
ATOM 645 C C . ASP A 1 81 ? -7.603 -1.953 12.159 1.00 96.12 81 ASP A C 1
ATOM 647 O O . ASP A 1 81 ? -6.760 -2.785 12.502 1.00 96.12 81 ASP A O 1
ATOM 651 N N . PHE A 1 82 ? -7.270 -0.832 11.513 1.00 96.75 82 PHE A N 1
ATOM 652 C CA . PHE A 1 82 ? -5.895 -0.507 11.161 1.00 96.75 82 PHE A CA 1
ATOM 653 C C . PHE A 1 82 ? -4.991 -0.376 12.389 1.00 96.75 82 PHE A C 1
ATOM 655 O O . PHE A 1 82 ? -3.914 -0.969 12.418 1.00 96.75 82 PHE A O 1
ATOM 662 N N . LYS A 1 83 ? -5.425 0.362 13.418 1.00 95.31 83 LYS A N 1
ATOM 663 C CA . LYS A 1 83 ? -4.654 0.525 14.661 1.00 95.31 83 LYS A CA 1
ATOM 664 C C . LYS A 1 83 ? -4.448 -0.801 15.386 1.00 95.31 83 LYS A C 1
ATOM 666 O O . LYS A 1 83 ? -3.361 -1.022 15.907 1.00 95.31 83 LYS A O 1
ATOM 671 N N . VAL A 1 84 ? -5.460 -1.671 15.401 1.00 96.56 84 VAL A N 1
ATOM 672 C CA . VAL A 1 84 ? -5.355 -3.012 15.998 1.00 96.56 84 VAL A CA 1
ATOM 673 C C . VAL A 1 84 ? -4.344 -3.868 15.243 1.00 96.56 84 VAL A C 1
ATOM 675 O O . VAL A 1 84 ? -3.537 -4.537 15.874 1.00 96.56 84 VAL A O 1
ATOM 678 N N . SER A 1 85 ? -4.354 -3.834 13.910 1.00 94.69 85 SER A N 1
ATOM 679 C CA . SER A 1 85 ? -3.422 -4.632 13.108 1.00 94.69 85 SER A CA 1
ATOM 680 C C . SER A 1 85 ? -1.988 -4.095 13.091 1.00 94.69 85 SER A C 1
ATOM 682 O O . SER A 1 85 ? -1.081 -4.834 12.708 1.00 94.69 85 SER A O 1
ATOM 684 N N . LEU A 1 86 ? -1.784 -2.815 13.403 1.00 91.62 86 LEU A N 1
ATOM 685 C CA . LEU A 1 86 ? -0.462 -2.189 13.441 1.00 91.62 86 LEU A CA 1
ATOM 686 C C . LEU A 1 86 ? 0.282 -2.460 14.763 1.00 91.62 86 LEU A C 1
ATOM 688 O O . LEU A 1 86 ? 1.505 -2.315 14.796 1.00 91.62 86 LEU A O 1
ATOM 692 N N . ALA A 1 87 ? -0.454 -2.797 15.828 1.00 79.19 87 ALA A N 1
ATOM 693 C CA . ALA A 1 87 ? 0.065 -3.108 17.161 1.00 79.19 87 ALA A CA 1
ATOM 694 C C . ALA A 1 87 ? 0.682 -4.514 17.230 1.00 79.19 87 ALA A C 1
ATOM 696 O O . ALA A 1 87 ? 1.724 -4.644 17.914 1.00 79.19 87 ALA A O 1
#

Secondary structure (DSSP, 8-state):
-GGGHHHHHHHHHH-SSPPPP----TT-HHHHHHHHHHHHHHHH-GGGHHHHHHHHHH--S---HHHHHHHHHHTT--HHHHHHHH-

Radius of gyration: 12.75 Å; chains: 1; bounding box: 28×30×34 Å